Protein AF-A0A1Y3ESW3-F1 (afdb_monomer_lite)

InterPro domains:
  IPR003958 Transcription factor CBF/NF-Y/archaeal histone domain [PF00808] (10-71)
  IPR009072 Histone-fold [G3DSA:1.10.20.10] (1-91)
  IPR009072 Histone-fold [SSF47113] (7-72)
  IPR051377 DNA Polymerase Epsilon Subunit [PTHR46172] (2-73)

Foldseek 3Di:
DPPPDLVVQFDDLVVLVVVVVVVVPVDDDDPVRSRVVRSVVSVLVVQLVVQLVVVCVVVVHPDRDLVSSLVSQVPSPDPPRHSVVSVVVVVVVVVVVVVVVVVVVVVVVVVVVVVVVVVVVVVVVVVPPDD

Radius of 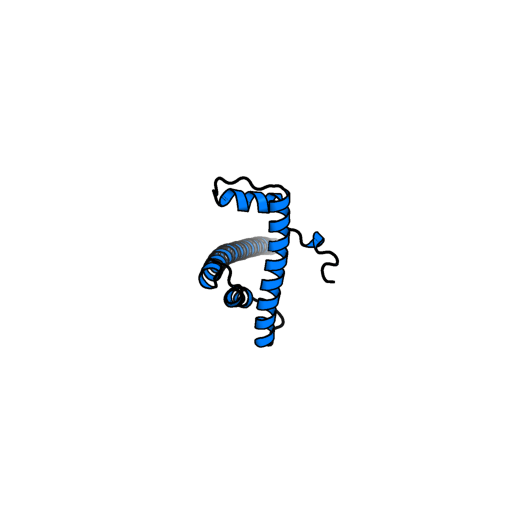gyration: 25.84 Å; chains: 1; bounding box: 47×62×72 Å

pLDDT: mean 80.9, std 13.2, range [42.41, 96.69]

Sequence (131 aa):
MMAQRLDDLNLPNNAIEKLIQQQKLGIQFSEEATIAISRAATVFILYCTSKASERT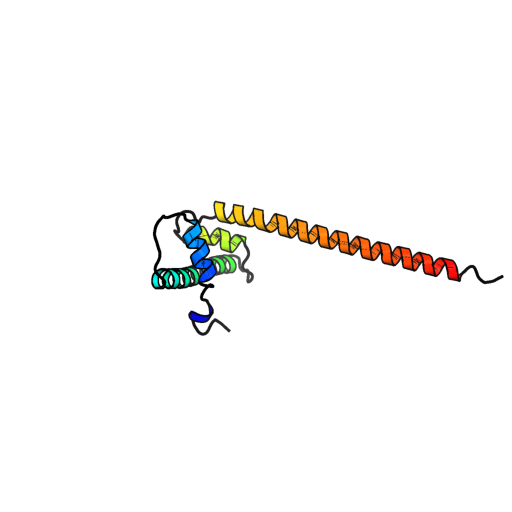LKDRRRVIKAEDVIGATVGCNVPNFDCVKLAEIHSLTVDPEKRLMERIATSGRKRRSQAMDAESKLTINLDDEQF

Structure (mmCIF, N/CA/C/O backbone):
data_AF-A0A1Y3ESW3-F1
#
_entry.id   AF-A0A1Y3ESW3-F1
#
loop_
_atom_site.group_PDB
_atom_site.id
_atom_site.type_symbol
_atom_site.label_atom_id
_atom_site.label_alt_id
_atom_site.label_comp_id
_atom_site.label_asym_id
_atom_site.label_entity_id
_atom_site.label_seq_id
_atom_site.pdbx_PDB_ins_code
_atom_site.Cartn_x
_atom_site.Cartn_y
_atom_site.Cartn_z
_atom_site.occupancy
_atom_site.B_iso_or_equiv
_atom_site.auth_seq_id
_atom_site.auth_comp_id
_atom_site.auth_asym_id
_atom_site.auth_atom_id
_atom_site.pdbx_PDB_model_num
ATOM 1 N N . MET A 1 1 ? 20.649 5.055 7.170 1.00 42.41 1 MET A N 1
ATOM 2 C CA . MET A 1 1 ? 20.260 5.204 8.586 1.00 42.41 1 MET A CA 1
ATOM 3 C C . MET A 1 1 ? 18.806 4.761 8.665 1.00 42.41 1 MET A C 1
ATOM 5 O O . MET A 1 1 ? 18.000 5.310 7.930 1.00 42.41 1 MET A O 1
ATOM 9 N N . MET A 1 2 ? 18.520 3.671 9.379 1.00 47.91 2 MET A N 1
ATOM 10 C CA . MET A 1 2 ? 17.158 3.139 9.549 1.00 47.91 2 MET A CA 1
ATOM 11 C C . MET A 1 2 ? 16.452 3.945 10.645 1.00 47.91 2 MET A C 1
ATOM 13 O O . MET A 1 2 ? 17.144 4.440 11.534 1.00 47.91 2 MET A O 1
ATOM 17 N N . ALA A 1 3 ? 15.126 4.098 10.566 1.00 51.84 3 ALA A N 1
ATOM 18 C CA . ALA A 1 3 ? 14.327 4.817 11.563 1.00 51.84 3 ALA A CA 1
ATOM 19 C C . ALA A 1 3 ? 14.728 4.381 12.982 1.00 51.84 3 ALA A C 1
ATOM 21 O O . ALA A 1 3 ? 14.669 3.196 13.312 1.00 51.84 3 ALA A O 1
ATOM 22 N N . GLN A 1 4 ? 15.215 5.325 13.790 1.00 57.16 4 GLN A N 1
ATOM 23 C CA . GLN A 1 4 ? 15.746 5.031 15.124 1.00 57.16 4 GLN A CA 1
ATOM 24 C C . GLN A 1 4 ? 14.625 4.857 16.156 1.00 57.16 4 GLN A C 1
ATOM 26 O O . GLN A 1 4 ? 14.860 4.288 17.222 1.00 57.16 4 GLN A O 1
ATOM 31 N N . ARG A 1 5 ? 13.403 5.309 15.838 1.00 66.38 5 ARG A N 1
ATOM 32 C CA . ARG A 1 5 ? 12.198 5.131 16.651 1.00 66.38 5 ARG A CA 1
ATOM 33 C C . ARG A 1 5 ? 11.031 4.690 15.773 1.00 66.38 5 ARG A C 1
ATOM 35 O O . ARG A 1 5 ? 10.850 5.200 14.673 1.00 66.38 5 ARG A O 1
ATOM 42 N N . LEU A 1 6 ? 10.218 3.757 16.275 1.00 64.56 6 LEU A N 1
ATOM 43 C CA . LEU A 1 6 ? 8.972 3.335 15.615 1.00 64.56 6 LEU A CA 1
ATOM 44 C C . LEU A 1 6 ? 8.012 4.515 15.402 1.00 64.56 6 LEU A C 1
ATOM 46 O O . LEU A 1 6 ? 7.241 4.510 14.449 1.00 64.56 6 LEU A O 1
ATOM 50 N N . ASP A 1 7 ? 8.109 5.539 16.251 1.00 70.81 7 ASP A N 1
ATOM 51 C CA . ASP A 1 7 ? 7.279 6.737 16.171 1.00 70.81 7 ASP A CA 1
ATOM 52 C C . ASP A 1 7 ? 7.533 7.572 14.907 1.00 70.81 7 ASP A C 1
ATOM 54 O O . ASP A 1 7 ? 6.605 8.205 14.407 1.00 70.81 7 ASP A O 1
ATOM 58 N N . ASP A 1 8 ? 8.743 7.507 14.337 1.00 74.00 8 ASP A N 1
ATOM 59 C CA . ASP A 1 8 ? 9.102 8.201 13.088 1.00 74.00 8 ASP A CA 1
ATOM 60 C C . ASP A 1 8 ? 8.421 7.579 11.855 1.00 74.00 8 ASP A C 1
ATOM 62 O O . ASP A 1 8 ? 8.433 8.152 10.766 1.00 74.00 8 ASP A O 1
ATOM 66 N N . LEU A 1 9 ? 7.845 6.384 12.013 1.00 73.06 9 LEU A N 1
ATOM 67 C CA . LEU A 1 9 ? 7.162 5.634 10.963 1.00 73.06 9 LEU A CA 1
ATOM 68 C C . LEU A 1 9 ? 5.631 5.702 11.087 1.00 73.06 9 LEU A C 1
ATOM 70 O O . LEU A 1 9 ? 4.935 5.040 10.311 1.00 73.06 9 LEU A O 1
ATOM 74 N N . ASN A 1 10 ? 5.094 6.443 12.062 1.00 78.00 10 ASN A N 1
ATOM 75 C CA . ASN A 1 10 ? 3.650 6.545 12.250 1.00 78.00 10 ASN A CA 1
ATOM 76 C C . ASN A 1 10 ? 3.005 7.310 11.089 1.00 78.00 10 ASN A C 1
ATOM 78 O O . ASN A 1 10 ? 3.464 8.375 10.669 1.00 78.00 10 ASN A O 1
ATOM 82 N N . LEU A 1 11 ? 1.901 6.765 10.586 1.00 84.94 11 LEU A N 1
ATOM 83 C CA . LEU A 1 11 ? 1.103 7.409 9.552 1.00 84.94 11 LEU A CA 1
ATOM 84 C C . LEU A 1 11 ? 0.291 8.568 10.158 1.00 84.94 11 LEU A C 1
ATOM 86 O O . LEU A 1 11 ? -0.076 8.506 11.335 1.00 84.94 11 LEU A O 1
ATOM 90 N N . PRO A 1 12 ? -0.044 9.615 9.379 1.00 87.81 12 PRO A N 1
ATOM 91 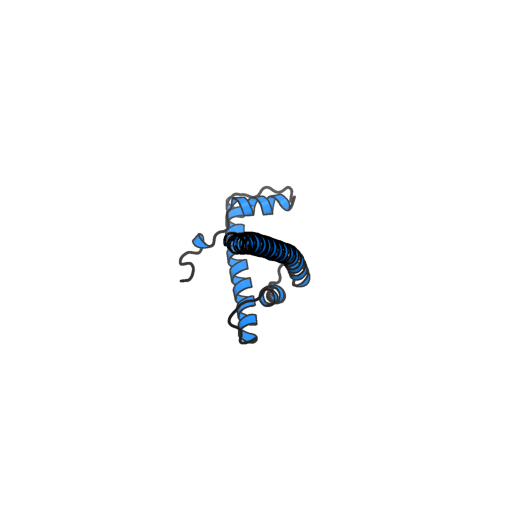C CA . PRO A 1 12 ? -0.859 10.719 9.875 1.00 87.81 12 PRO A CA 1
ATOM 92 C C . PRO A 1 12 ? -2.226 10.225 10.366 1.00 87.81 12 PRO A C 1
ATOM 94 O O . PRO A 1 12 ? -3.010 9.699 9.573 1.00 87.81 12 PRO A O 1
ATOM 97 N N . ASN A 1 13 ? -2.544 10.447 11.645 1.00 84.12 13 ASN A N 1
ATOM 98 C CA . ASN A 1 13 ? -3.791 9.963 12.257 1.00 84.12 13 ASN A CA 1
ATOM 99 C C . ASN A 1 13 ? -5.040 10.417 11.482 1.00 84.12 13 ASN A C 1
ATOM 101 O O . ASN A 1 13 ? -5.894 9.595 11.168 1.00 84.12 13 ASN A O 1
ATOM 105 N N . ASN A 1 14 ? -5.078 11.675 11.027 1.00 88.06 14 ASN A N 1
ATOM 106 C CA . ASN A 1 14 ? -6.182 12.206 10.215 1.00 88.06 14 ASN A CA 1
ATOM 107 C C . ASN A 1 14 ? -6.414 11.430 8.903 1.00 88.06 14 ASN A C 1
ATOM 109 O O . ASN A 1 14 ? -7.531 11.400 8.388 1.00 88.06 14 ASN A O 1
ATOM 113 N N . ALA A 1 15 ? -5.366 10.847 8.309 1.00 90.44 15 ALA A N 1
ATOM 114 C CA . ALA A 1 15 ? -5.509 10.029 7.106 1.00 90.44 15 ALA A CA 1
ATOM 115 C C . ALA A 1 15 ? -6.114 8.660 7.449 1.00 90.44 15 ALA A C 1
ATOM 117 O O . ALA A 1 15 ? -7.008 8.195 6.745 1.00 90.44 15 ALA A O 1
ATOM 118 N N . ILE A 1 16 ? -5.672 8.057 8.556 1.00 89.94 16 ILE A N 1
ATOM 119 C CA . ILE A 1 16 ? -6.196 6.783 9.061 1.00 89.94 16 ILE A CA 1
ATOM 120 C C . ILE A 1 16 ? -7.673 6.914 9.442 1.00 89.94 16 ILE A C 1
ATOM 122 O O . ILE A 1 16 ? -8.485 6.101 9.009 1.00 89.94 16 ILE A O 1
ATOM 126 N N . GLU A 1 17 ? -8.054 7.970 10.160 1.00 88.19 17 GLU A N 1
ATOM 127 C CA . GLU A 1 17 ? -9.449 8.226 10.539 1.00 88.19 17 GLU A CA 1
ATOM 128 C C . GLU A 1 17 ? -10.369 8.331 9.321 1.00 88.19 17 GLU A C 1
ATOM 130 O O . GLU A 1 17 ? -11.434 7.713 9.290 1.00 88.19 17 GLU A O 1
ATOM 135 N N . LYS A 1 18 ? -9.940 9.052 8.277 1.00 89.19 18 LYS A N 1
ATOM 136 C CA . LYS A 1 18 ? -10.697 9.149 7.021 1.00 89.19 18 LYS A CA 1
ATOM 137 C C . LYS A 1 18 ? -10.858 7.788 6.344 1.00 89.19 18 LYS A C 1
ATOM 139 O O . LYS A 1 18 ? -11.954 7.482 5.879 1.00 89.19 18 LYS A O 1
ATOM 144 N N . LEU A 1 19 ? -9.805 6.966 6.311 1.00 90.12 19 LEU A N 1
ATOM 145 C CA . LEU A 1 19 ? -9.863 5.610 5.747 1.00 90.12 19 LEU A CA 1
ATOM 146 C C . LEU A 1 19 ? -10.824 4.704 6.532 1.00 90.12 19 LEU A C 1
ATOM 148 O O . LEU A 1 19 ? -11.582 3.947 5.927 1.00 90.12 19 LEU A O 1
ATOM 152 N N . ILE A 1 20 ? -10.838 4.808 7.864 1.00 87.25 20 ILE A N 1
ATOM 153 C CA . ILE A 1 20 ? -11.757 4.056 8.731 1.00 87.25 20 ILE A CA 1
ATOM 154 C C . ILE A 1 20 ? -13.207 4.491 8.479 1.00 87.25 20 ILE A C 1
ATOM 156 O O . ILE A 1 20 ? -14.079 3.651 8.251 1.00 87.25 20 ILE A O 1
ATOM 160 N N . GLN A 1 21 ? -13.473 5.799 8.454 1.00 84.75 21 GLN A N 1
ATOM 161 C CA . GLN A 1 21 ? -14.815 6.347 8.217 1.00 84.75 21 GLN A CA 1
ATOM 162 C C . GLN A 1 21 ? -15.375 5.959 6.838 1.00 84.75 21 GLN A C 1
ATOM 164 O O . GLN A 1 21 ? -16.582 5.744 6.693 1.00 84.75 21 GLN A O 1
ATOM 169 N N . GLN A 1 22 ? -14.512 5.805 5.828 1.00 87.44 22 GLN A N 1
ATOM 170 C CA . GLN A 1 22 ? -14.907 5.358 4.489 1.00 87.44 22 GLN A CA 1
ATOM 171 C C . GLN A 1 22 ? -15.489 3.939 4.455 1.00 87.44 22 GLN A C 1
ATOM 173 O O . GLN A 1 22 ? -16.284 3.647 3.562 1.00 87.44 22 GLN A O 1
ATOM 178 N N . GLN A 1 23 ? -15.161 3.076 5.421 1.00 83.12 23 GLN A N 1
ATOM 179 C CA . GLN A 1 23 ? -15.678 1.704 5.469 1.00 83.12 23 GLN A CA 1
ATOM 180 C C . GLN A 1 23 ? -17.169 1.627 5.861 1.00 83.12 23 GLN A C 1
ATOM 182 O O . GLN A 1 23 ? -17.735 0.538 5.855 1.00 83.12 23 GLN A O 1
ATOM 187 N N . LYS A 1 24 ? -17.825 2.764 6.174 1.00 72.12 24 LYS A N 1
ATOM 188 C CA . LYS A 1 24 ? -19.265 2.875 6.509 1.00 72.12 24 LYS A CA 1
ATOM 189 C C . LYS A 1 24 ? -19.743 1.831 7.530 1.00 72.12 24 LYS A C 1
ATOM 191 O O . LYS A 1 24 ? -20.864 1.340 7.451 1.00 72.12 24 LYS A O 1
ATOM 196 N N . LEU A 1 25 ? -18.900 1.516 8.511 1.00 78.19 25 LEU A N 1
ATOM 197 C CA . LEU A 1 25 ? -19.151 0.434 9.465 1.00 78.19 25 LEU A CA 1
ATOM 198 C C . LEU A 1 25 ? -20.235 0.764 10.504 1.00 78.19 25 LEU A C 1
ATOM 200 O O . LEU A 1 25 ? -20.630 -0.118 11.254 1.00 78.19 25 LEU A O 1
ATOM 204 N N . GLY A 1 26 ? -20.698 2.019 10.590 1.00 76.75 26 GLY A N 1
ATOM 205 C CA . GLY A 1 26 ? -21.668 2.459 11.606 1.00 76.75 26 GLY A CA 1
ATOM 206 C C . GLY A 1 26 ? -21.146 2.382 13.049 1.00 76.75 26 GLY A C 1
ATOM 207 O O . GLY A 1 26 ? -21.904 2.606 13.987 1.00 76.75 26 GLY A O 1
ATOM 208 N N . ILE A 1 27 ? -19.859 2.074 13.224 1.00 81.88 27 ILE A N 1
ATOM 209 C CA . ILE A 1 27 ? -19.185 1.883 14.508 1.00 81.88 27 ILE A CA 1
ATOM 210 C C . ILE A 1 27 ? -18.231 3.055 14.728 1.00 81.88 27 ILE A C 1
ATOM 212 O O . ILE A 1 27 ? -17.471 3.422 13.829 1.00 81.88 27 ILE A O 1
ATOM 216 N N . GLN A 1 28 ? -18.272 3.639 15.925 1.00 81.56 28 GLN A N 1
ATOM 217 C CA . GLN A 1 28 ? -17.304 4.649 16.341 1.00 81.56 28 GLN A CA 1
ATOM 218 C C . GLN A 1 28 ? -16.016 3.978 16.823 1.00 81.56 28 GLN A C 1
ATOM 220 O O . GLN A 1 28 ? -16.056 2.986 17.548 1.00 81.56 28 GLN A O 1
ATOM 225 N N . PHE A 1 29 ? -14.876 4.534 16.422 1.00 85.25 29 PHE A N 1
ATOM 226 C CA . PHE A 1 29 ? -13.554 4.095 16.859 1.00 85.25 29 PHE A CA 1
ATOM 227 C C . PHE A 1 29 ? -13.035 5.067 17.918 1.00 85.25 29 PHE A C 1
ATOM 229 O O . PHE A 1 29 ? -13.215 6.276 17.775 1.00 85.25 29 PHE A O 1
ATOM 236 N N . SER A 1 30 ? -12.408 4.545 18.975 1.00 90.06 30 SER A N 1
ATOM 237 C CA . SER A 1 30 ? -11.726 5.386 19.962 1.00 90.06 30 SER A CA 1
ATOM 238 C C . SER A 1 30 ? -10.394 5.903 19.413 1.00 90.06 30 SER A C 1
ATOM 240 O O . SER A 1 30 ? -9.861 5.377 18.431 1.00 90.06 30 SER A O 1
ATOM 242 N N . GLU A 1 31 ? -9.827 6.910 20.074 1.00 87.56 31 GLU A N 1
ATOM 243 C CA . GLU A 1 31 ? -8.508 7.446 19.730 1.00 87.56 31 GLU A CA 1
ATOM 244 C C . GLU A 1 31 ? -7.419 6.363 19.828 1.00 87.56 31 GLU A C 1
ATOM 246 O O . GLU A 1 31 ? -6.584 6.216 18.933 1.00 87.56 31 GLU A O 1
ATOM 251 N N . GLU A 1 32 ? -7.478 5.517 20.858 1.00 89.81 32 GLU A N 1
ATOM 252 C CA . GLU A 1 32 ? -6.540 4.410 21.049 1.00 89.81 32 GLU A CA 1
ATOM 253 C C . GLU A 1 32 ? -6.639 3.371 19.928 1.00 89.81 32 GLU A C 1
ATOM 255 O O . GLU A 1 32 ? -5.615 2.832 19.501 1.00 89.81 32 GLU A O 1
ATOM 260 N N . ALA A 1 33 ? -7.847 3.107 19.416 1.00 89.69 33 ALA A N 1
ATOM 261 C CA . ALA A 1 33 ? -8.043 2.200 18.289 1.00 89.69 33 ALA A CA 1
ATOM 262 C C . ALA A 1 33 ? -7.399 2.760 17.012 1.00 89.69 33 ALA A C 1
ATOM 264 O O . ALA A 1 33 ? -6.702 2.031 16.303 1.00 89.69 33 ALA A O 1
ATOM 265 N N . THR A 1 34 ? -7.558 4.060 16.751 1.00 88.62 34 THR A N 1
ATOM 266 C CA . THR A 1 34 ? -6.906 4.746 15.625 1.00 88.62 34 THR A CA 1
ATOM 267 C C . THR A 1 34 ? -5.382 4.661 15.727 1.00 88.62 34 THR A C 1
ATOM 269 O O . THR A 1 34 ? -4.716 4.308 14.750 1.00 88.62 34 THR A O 1
ATOM 272 N N . ILE A 1 35 ? -4.817 4.911 16.913 1.00 87.94 35 ILE A N 1
ATOM 273 C CA . ILE A 1 35 ? -3.368 4.811 17.156 1.00 87.94 35 ILE A CA 1
ATOM 274 C C . ILE A 1 35 ? -2.878 3.371 16.949 1.00 87.94 35 ILE A C 1
ATOM 276 O O . ILE A 1 35 ? -1.843 3.154 16.312 1.00 87.94 35 ILE A O 1
ATOM 280 N N . ALA A 1 36 ? -3.615 2.377 17.449 1.00 90.12 36 ALA A N 1
ATOM 281 C CA . ALA A 1 36 ? -3.277 0.967 17.273 1.00 90.12 36 ALA A CA 1
ATOM 282 C C . ALA A 1 36 ? -3.279 0.559 15.790 1.00 90.12 36 ALA A C 1
ATOM 284 O O . ALA A 1 36 ? -2.348 -0.113 15.343 1.00 90.12 36 ALA A O 1
ATOM 285 N N . ILE A 1 37 ? -4.270 1.012 15.015 1.00 90.62 37 ILE A N 1
ATOM 286 C CA . ILE A 1 37 ? -4.347 0.770 13.567 1.00 90.62 37 ILE A CA 1
ATOM 287 C C . ILE A 1 37 ? -3.181 1.446 12.840 1.00 90.62 37 ILE A C 1
ATOM 289 O O . ILE A 1 37 ? -2.557 0.809 11.994 1.00 90.62 37 ILE A O 1
ATOM 293 N N . SER A 1 38 ? -2.843 2.694 13.188 1.00 89.56 38 SER A N 1
ATOM 294 C CA . SER A 1 38 ? -1.700 3.410 12.599 1.00 89.56 38 SER A CA 1
ATOM 295 C C . SER A 1 38 ? -0.395 2.630 12.797 1.00 89.56 38 SER A C 1
ATOM 297 O O . SER A 1 38 ? 0.315 2.338 11.833 1.00 89.56 38 SER A O 1
ATOM 299 N N . ARG A 1 39 ? -0.139 2.161 14.026 1.00 88.81 39 ARG A N 1
ATOM 300 C CA . ARG A 1 39 ? 1.032 1.328 14.347 1.00 88.81 39 ARG A CA 1
ATOM 301 C C . ARG A 1 39 ? 1.018 -0.012 13.609 1.00 88.81 39 ARG A C 1
ATOM 303 O O . ARG A 1 39 ? 2.046 -0.434 13.081 1.00 88.81 39 ARG A O 1
ATOM 310 N N . ALA A 1 40 ? -0.133 -0.683 13.549 1.00 90.38 40 ALA A N 1
ATOM 311 C CA . ALA A 1 40 ? -0.274 -1.950 12.835 1.00 90.38 40 ALA A CA 1
ATOM 312 C C . ALA A 1 40 ? -0.012 -1.789 11.328 1.00 90.38 40 ALA A C 1
ATOM 314 O O . ALA A 1 40 ? 0.682 -2.615 10.735 1.00 90.38 40 ALA A O 1
ATOM 315 N N . ALA A 1 41 ? -0.497 -0.703 10.722 1.00 90.88 41 ALA A N 1
ATOM 316 C CA . ALA A 1 41 ? -0.259 -0.384 9.318 1.00 90.88 41 ALA A CA 1
ATOM 317 C C . ALA A 1 41 ? 1.235 -0.171 9.027 1.00 90.88 41 ALA A C 1
ATOM 319 O O . ALA A 1 41 ? 1.753 -0.701 8.044 1.00 90.88 41 ALA A O 1
ATOM 320 N N . THR A 1 42 ? 1.958 0.518 9.910 1.00 91.25 42 THR A N 1
ATOM 321 C CA . THR A 1 42 ? 3.415 0.673 9.808 1.00 91.25 42 THR A CA 1
ATOM 322 C C . THR A 1 42 ? 4.140 -0.675 9.812 1.00 91.25 42 THR A C 1
ATOM 324 O O . THR A 1 42 ? 4.972 -0.941 8.940 1.00 91.25 42 THR A O 1
ATOM 327 N N . VAL A 1 43 ? 3.803 -1.560 10.756 1.00 90.12 43 VAL A N 1
ATOM 328 C CA . VAL A 1 43 ? 4.389 -2.911 10.829 1.00 90.12 43 VAL A CA 1
ATOM 329 C C . VAL A 1 43 ? 4.038 -3.727 9.582 1.00 90.12 43 VAL A C 1
ATOM 331 O O . VAL A 1 43 ? 4.891 -4.434 9.044 1.00 90.12 43 VAL A O 1
ATOM 334 N N . PHE A 1 44 ? 2.815 -3.587 9.072 1.00 90.38 44 PHE A N 1
ATOM 335 C CA . PHE A 1 44 ? 2.373 -4.250 7.850 1.00 90.38 44 PHE A CA 1
ATOM 336 C C . PHE A 1 44 ? 3.170 -3.805 6.614 1.00 90.38 44 PHE A C 1
ATOM 338 O O . PHE A 1 44 ? 3.589 -4.647 5.815 1.00 90.38 44 PHE A O 1
ATOM 345 N N . ILE A 1 45 ? 3.449 -2.505 6.475 1.00 90.69 45 ILE A N 1
ATOM 346 C CA . ILE A 1 45 ? 4.285 -1.968 5.391 1.00 90.69 45 ILE A CA 1
ATOM 347 C C . ILE A 1 45 ? 5.709 -2.528 5.483 1.00 90.69 45 ILE A C 1
ATOM 349 O O . ILE A 1 45 ? 6.267 -2.961 4.471 1.00 90.69 45 ILE A O 1
ATOM 353 N N . LEU A 1 46 ? 6.294 -2.573 6.685 1.00 90.88 46 LEU A N 1
ATOM 354 C CA . LEU A 1 46 ? 7.625 -3.151 6.903 1.00 90.88 46 LEU A CA 1
ATOM 355 C C . LEU A 1 46 ? 7.665 -4.638 6.540 1.00 90.88 46 LEU A C 1
ATOM 357 O O . LEU A 1 46 ? 8.597 -5.085 5.867 1.00 90.88 46 LEU A O 1
ATOM 361 N N . TYR A 1 47 ? 6.636 -5.392 6.926 1.00 90.94 47 TYR A N 1
ATOM 362 C CA . TYR A 1 47 ? 6.500 -6.799 6.565 1.00 90.94 47 TYR A CA 1
ATOM 363 C C . TYR A 1 47 ? 6.420 -6.988 5.042 1.00 90.94 47 TYR A C 1
ATOM 365 O O . TYR A 1 47 ? 7.206 -7.749 4.473 1.00 90.94 47 TYR A O 1
ATOM 373 N N . CYS A 1 48 ? 5.547 -6.240 4.359 1.00 91.69 48 CYS A N 1
ATOM 374 C CA . CYS A 1 48 ? 5.433 -6.291 2.899 1.00 91.69 48 CYS A CA 1
ATOM 375 C C . CYS A 1 48 ? 6.753 -5.912 2.210 1.00 91.69 48 CYS A C 1
ATOM 377 O O . CYS A 1 48 ? 7.167 -6.570 1.256 1.00 91.69 48 CYS A O 1
ATOM 379 N N . THR A 1 49 ? 7.452 -4.897 2.727 1.00 92.75 49 THR A N 1
ATOM 380 C CA . THR A 1 49 ? 8.764 -4.466 2.219 1.00 92.75 49 THR A CA 1
ATOM 381 C C . THR A 1 49 ? 9.812 -5.565 2.377 1.00 92.75 49 THR A C 1
ATOM 383 O O . THR A 1 49 ? 10.570 -5.832 1.446 1.00 92.75 49 THR A O 1
ATOM 386 N N . SER A 1 50 ? 9.840 -6.248 3.526 1.00 93.75 50 SER A N 1
ATOM 387 C CA . SER A 1 50 ? 10.727 -7.391 3.764 1.00 93.75 50 SER A CA 1
ATOM 388 C C . SER A 1 50 ? 10.460 -8.520 2.763 1.00 93.75 50 SER A C 1
ATOM 390 O O . SER A 1 50 ? 11.399 -9.012 2.136 1.00 93.75 50 SER A O 1
ATOM 392 N N . LYS A 1 51 ? 9.190 -8.857 2.509 1.00 93.56 51 LYS A N 1
ATOM 393 C CA . LYS A 1 51 ? 8.809 -9.879 1.519 1.00 93.56 51 LYS A CA 1
ATOM 394 C C . LYS A 1 51 ? 9.130 -9.490 0.079 1.00 93.56 51 LYS A C 1
ATOM 396 O O . LYS A 1 51 ? 9.616 -10.327 -0.682 1.00 93.56 51 LYS A O 1
ATOM 401 N N . ALA A 1 52 ? 8.944 -8.228 -0.291 1.00 94.75 52 ALA A N 1
ATOM 402 C CA . ALA A 1 52 ? 9.367 -7.724 -1.596 1.00 94.75 52 ALA A CA 1
ATOM 403 C C . ALA A 1 52 ? 10.902 -7.751 -1.744 1.00 94.75 52 ALA A C 1
ATOM 405 O O . ALA A 1 52 ? 11.424 -8.125 -2.797 1.00 94.75 52 ALA A O 1
ATOM 406 N N . SER A 1 53 ? 11.635 -7.425 -0.675 1.00 95.62 53 SER A N 1
ATOM 407 C CA . SER A 1 53 ? 13.099 -7.491 -0.633 1.00 95.62 53 SER A CA 1
ATOM 408 C C . SER A 1 53 ? 13.612 -8.925 -0.803 1.00 95.62 53 SER A C 1
ATOM 410 O O . SER A 1 53 ? 14.487 -9.166 -1.633 1.00 95.62 53 SER A O 1
ATOM 412 N N . GLU A 1 54 ? 13.012 -9.908 -0.118 1.00 94.56 54 GLU A N 1
ATOM 413 C CA . GLU A 1 54 ? 13.337 -11.332 -0.297 1.00 94.56 54 GLU A CA 1
ATOM 414 C C . GLU A 1 54 ? 13.201 -11.769 -1.769 1.00 94.56 54 GLU A C 1
ATOM 416 O O . GLU A 1 54 ? 14.068 -12.474 -2.286 1.00 94.56 54 GLU A O 1
ATOM 421 N N . ARG A 1 55 ? 12.142 -11.334 -2.468 1.00 94.50 55 ARG A N 1
ATOM 422 C CA . ARG A 1 55 ? 11.929 -11.627 -3.902 1.00 94.50 55 ARG A CA 1
ATOM 423 C C . ARG A 1 55 ? 12.961 -10.930 -4.788 1.00 94.50 55 ARG A C 1
ATOM 425 O O . ARG A 1 55 ? 13.573 -11.567 -5.640 1.00 94.50 55 ARG A O 1
ATOM 432 N N . THR A 1 56 ? 13.218 -9.655 -4.519 1.00 96.69 56 THR A N 1
ATOM 433 C CA . THR A 1 56 ? 14.218 -8.850 -5.235 1.00 96.69 56 THR A CA 1
ATOM 434 C C . THR A 1 56 ? 15.604 -9.499 -5.174 1.00 96.69 56 THR A C 1
ATOM 436 O O . THR A 1 56 ? 16.293 -9.611 -6.191 1.00 96.69 56 THR A O 1
ATOM 439 N N . LEU A 1 57 ? 15.997 -9.970 -3.987 1.00 95.62 57 LEU A N 1
ATOM 440 C CA . LEU A 1 57 ? 17.279 -10.632 -3.754 1.00 95.62 57 LEU A CA 1
ATOM 441 C C . LEU A 1 57 ? 17.352 -12.017 -4.409 1.00 95.62 57 LEU A C 1
ATOM 443 O O . LEU A 1 57 ? 18.405 -12.364 -4.946 1.00 95.62 57 LEU A O 1
ATOM 447 N N . LYS A 1 58 ? 16.251 -12.786 -4.424 1.00 94.31 58 LYS A N 1
ATOM 448 C CA . LYS A 1 58 ? 16.170 -14.068 -5.155 1.00 94.31 58 LYS A CA 1
ATOM 449 C C . LYS A 1 58 ? 16.465 -13.892 -6.646 1.00 94.31 58 LYS A C 1
ATOM 451 O O . LYS A 1 58 ? 17.187 -14.703 -7.220 1.00 94.31 58 LYS A O 1
ATOM 456 N N . ASP A 1 59 ? 16.026 -12.779 -7.224 1.00 94.38 59 ASP A N 1
ATOM 457 C CA . ASP A 1 59 ? 16.277 -12.432 -8.627 1.00 94.38 59 ASP A CA 1
ATOM 458 C C . ASP A 1 59 ? 17.632 -11.736 -8.855 1.00 94.38 59 ASP A C 1
ATOM 460 O O . ASP A 1 59 ? 17.887 -11.202 -9.935 1.00 94.38 59 ASP A O 1
ATOM 464 N N . ARG A 1 60 ? 18.518 -11.716 -7.846 1.00 95.25 60 ARG A N 1
ATOM 465 C CA . ARG A 1 60 ? 19.840 -11.054 -7.872 1.00 95.25 60 ARG A CA 1
ATOM 466 C C . ARG A 1 60 ? 19.778 -9.559 -8.196 1.00 95.25 60 ARG A C 1
ATOM 468 O O . ARG A 1 60 ? 20.750 -8.976 -8.680 1.00 95.25 60 ARG A O 1
ATOM 475 N N . ARG A 1 61 ? 18.646 -8.916 -7.918 1.00 96.31 61 ARG A N 1
ATOM 476 C CA . ARG A 1 61 ? 18.459 -7.474 -8.087 1.00 96.31 61 ARG A CA 1
ATOM 477 C C . ARG A 1 61 ? 18.719 -6.754 -6.766 1.00 96.31 61 ARG A C 1
ATOM 479 O O . ARG A 1 61 ? 18.663 -7.335 -5.688 1.00 96.31 61 ARG A O 1
ATOM 486 N N . ARG A 1 62 ? 19.018 -5.457 -6.863 1.00 94.56 62 ARG A N 1
ATOM 487 C CA . ARG A 1 62 ? 19.178 -4.544 -5.712 1.00 94.56 62 ARG A CA 1
ATOM 488 C C . ARG A 1 62 ? 18.072 -3.497 -5.609 1.00 94.56 62 ARG A C 1
ATOM 490 O O . ARG A 1 62 ? 18.006 -2.773 -4.625 1.00 94.56 62 ARG A O 1
ATOM 497 N N . VAL A 1 63 ? 17.231 -3.414 -6.636 1.00 95.69 63 VAL A N 1
ATOM 498 C CA . VAL A 1 63 ? 16.137 -2.450 -6.739 1.00 95.69 63 VAL A CA 1
ATOM 499 C C . VAL A 1 63 ? 14.831 -3.219 -6.645 1.00 95.69 63 VAL A C 1
ATOM 501 O O . VAL A 1 63 ? 14.584 -4.101 -7.474 1.00 95.69 63 VAL A O 1
ATOM 504 N N . ILE A 1 64 ? 14.030 -2.874 -5.636 1.00 95.25 64 ILE A N 1
ATOM 505 C CA . ILE A 1 64 ? 12.672 -3.389 -5.462 1.00 95.25 64 ILE A CA 1
ATOM 506 C C . ILE A 1 64 ? 11.795 -2.759 -6.544 1.00 95.25 64 ILE A C 1
ATOM 508 O O . ILE A 1 64 ? 11.735 -1.534 -6.662 1.00 95.25 64 ILE A O 1
ATOM 512 N N . LYS A 1 65 ? 11.136 -3.594 -7.345 1.00 94.12 65 LYS A N 1
ATOM 513 C CA . LYS A 1 65 ? 10.190 -3.177 -8.385 1.00 94.12 65 LYS A CA 1
ATOM 514 C C . LYS A 1 65 ? 8.749 -3.346 -7.910 1.00 94.12 65 LYS A C 1
ATOM 516 O O . LYS A 1 65 ? 8.476 -4.070 -6.955 1.00 94.12 65 LYS A O 1
ATOM 521 N N . ALA A 1 66 ? 7.807 -2.742 -8.635 1.00 92.88 66 ALA A N 1
ATOM 522 C CA . ALA A 1 66 ? 6.377 -2.924 -8.383 1.00 92.88 66 ALA A CA 1
ATOM 523 C C . ALA A 1 66 ? 5.961 -4.407 -8.408 1.00 92.88 66 ALA A C 1
ATOM 525 O O . ALA A 1 66 ? 5.211 -4.857 -7.548 1.00 92.88 66 ALA A O 1
ATOM 526 N N . GLU A 1 67 ? 6.521 -5.187 -9.337 1.00 93.06 67 GLU A N 1
ATOM 527 C CA . GLU A 1 67 ? 6.302 -6.636 -9.459 1.00 93.06 67 GLU A CA 1
ATOM 528 C C . GLU A 1 67 ? 6.683 -7.406 -8.184 1.00 93.06 67 GLU A C 1
ATOM 530 O O . GLU A 1 67 ? 6.024 -8.385 -7.825 1.00 93.06 67 GLU A O 1
ATOM 535 N N . ASP A 1 68 ? 7.724 -6.960 -7.472 1.00 94.75 68 ASP A N 1
ATOM 536 C CA . ASP A 1 68 ? 8.159 -7.583 -6.222 1.00 94.75 68 ASP A CA 1
ATOM 537 C C . ASP A 1 68 ? 7.144 -7.354 -5.108 1.00 94.75 68 ASP A C 1
ATOM 539 O O . ASP A 1 68 ? 6.835 -8.282 -4.362 1.00 94.75 68 ASP A O 1
ATOM 543 N N . VAL A 1 69 ? 6.602 -6.136 -5.025 1.00 93.75 69 VAL A N 1
ATOM 544 C CA . VAL A 1 69 ? 5.573 -5.755 -4.048 1.00 93.75 69 VAL A CA 1
ATOM 545 C C . VAL A 1 69 ? 4.256 -6.467 -4.351 1.00 93.75 69 VAL A C 1
ATOM 547 O O . VAL A 1 69 ? 3.660 -7.060 -3.455 1.00 93.75 69 VAL A O 1
ATOM 550 N N . ILE A 1 70 ? 3.838 -6.496 -5.620 1.00 93.75 70 ILE A N 1
ATOM 551 C CA . ILE A 1 70 ? 2.640 -7.222 -6.065 1.00 93.75 70 ILE A CA 1
ATOM 552 C C . ILE A 1 70 ? 2.774 -8.710 -5.751 1.00 93.75 70 ILE A C 1
ATOM 554 O O . ILE A 1 70 ? 1.868 -9.308 -5.176 1.00 93.75 70 ILE A O 1
ATOM 558 N N . GLY A 1 71 ? 3.921 -9.312 -6.057 1.00 92.12 71 GLY A N 1
ATOM 559 C CA . GLY A 1 71 ? 4.167 -10.720 -5.768 1.00 92.12 71 GLY A CA 1
ATOM 560 C C . GLY A 1 71 ? 4.362 -11.044 -4.282 1.00 92.12 71 GLY A C 1
ATOM 561 O O . GLY A 1 71 ? 4.202 -12.203 -3.899 1.00 92.12 71 GLY A O 1
ATOM 562 N N . ALA A 1 72 ? 4.702 -10.064 -3.440 1.00 91.50 72 ALA A N 1
ATOM 563 C CA . ALA A 1 72 ? 4.839 -10.246 -1.994 1.00 91.50 72 ALA A CA 1
ATOM 564 C C . ALA A 1 72 ? 3.489 -10.474 -1.293 1.00 91.50 72 ALA A C 1
ATOM 566 O O . ALA A 1 72 ? 3.450 -11.133 -0.255 1.00 91.50 72 ALA A O 1
ATOM 567 N N . THR A 1 73 ? 2.385 -10.010 -1.888 1.00 88.62 73 THR A N 1
ATOM 568 C CA . THR A 1 73 ? 1.021 -10.150 -1.337 1.00 88.62 73 THR A CA 1
ATOM 569 C C . THR A 1 73 ? 0.580 -11.604 -1.141 1.00 88.62 73 THR A C 1
ATOM 571 O O . THR A 1 73 ? -0.155 -11.897 -0.201 1.00 88.62 73 THR A O 1
ATOM 574 N N . VAL A 1 74 ? 1.101 -12.537 -1.950 1.00 83.50 74 VAL A N 1
ATOM 575 C CA . VAL A 1 74 ? 0.773 -13.976 -1.896 1.00 83.50 74 VAL A CA 1
ATOM 576 C C . VAL A 1 74 ? 1.085 -14.596 -0.522 1.00 83.50 74 VAL A C 1
ATOM 578 O O . VAL A 1 74 ? 0.464 -15.579 -0.135 1.00 83.50 74 VAL A O 1
ATOM 581 N N . GLY A 1 75 ? 2.012 -14.010 0.245 1.00 74.19 75 GLY A N 1
ATOM 582 C CA . GLY A 1 75 ? 2.384 -14.461 1.591 1.00 74.19 75 GLY A CA 1
ATOM 583 C C . GLY A 1 75 ? 1.851 -13.597 2.739 1.00 74.19 75 GLY A C 1
ATOM 584 O O . GLY A 1 75 ? 2.262 -13.805 3.882 1.00 74.19 75 GLY A O 1
ATOM 585 N N . CYS A 1 76 ? 1.000 -12.603 2.466 1.00 78.38 76 CYS A N 1
ATOM 586 C CA . CYS A 1 76 ? 0.518 -11.671 3.490 1.00 78.38 76 CYS A CA 1
ATOM 587 C C . CYS A 1 76 ? -0.741 -12.150 4.226 1.00 78.38 76 CYS A C 1
ATOM 589 O O . CYS A 1 76 ? -0.999 -11.661 5.318 1.00 78.38 76 CYS A O 1
ATOM 591 N N . ASN A 1 77 ? -1.494 -13.107 3.670 1.00 80.88 77 ASN A N 1
ATOM 592 C CA . ASN A 1 77 ? -2.728 -13.664 4.248 1.00 80.88 77 ASN A CA 1
ATOM 593 C C . ASN A 1 77 ? -3.714 -12.601 4.788 1.00 80.88 77 ASN A C 1
ATOM 595 O O . ASN A 1 77 ? -4.364 -12.803 5.813 1.00 80.88 77 ASN A O 1
ATOM 599 N N . VAL A 1 78 ? -3.808 -11.455 4.105 1.00 82.31 78 VAL A N 1
ATOM 600 C CA . VAL A 1 78 ? -4.759 -10.384 4.422 1.00 82.31 78 VAL A CA 1
ATOM 601 C C . VAL A 1 78 ? -5.953 -10.495 3.467 1.00 82.31 78 VAL A C 1
ATOM 603 O O . VAL A 1 78 ? -5.750 -10.506 2.250 1.00 82.31 78 VAL A O 1
ATOM 606 N N . PRO A 1 79 ? -7.196 -10.577 3.976 1.00 81.50 79 PRO A N 1
ATOM 607 C CA . PRO A 1 79 ? -8.386 -10.647 3.133 1.00 81.50 79 PRO A CA 1
ATOM 608 C C . PRO A 1 79 ? -8.485 -9.455 2.177 1.00 81.50 79 PRO A C 1
ATOM 610 O O . PRO A 1 79 ? -8.244 -8.318 2.576 1.00 81.50 79 PRO A O 1
ATOM 613 N N . ASN A 1 80 ? -8.880 -9.711 0.927 1.00 80.75 80 ASN A N 1
ATOM 614 C CA . ASN A 1 80 ? -9.032 -8.693 -0.125 1.00 80.75 80 ASN A CA 1
ATOM 615 C C . ASN A 1 80 ? -7.752 -7.888 -0.434 1.00 80.75 80 ASN A C 1
ATOM 617 O O . ASN A 1 80 ? -7.821 -6.815 -1.034 1.00 80.75 80 ASN A O 1
ATOM 621 N N . PHE A 1 81 ? -6.587 -8.402 -0.037 1.00 85.12 81 PHE A N 1
ATOM 622 C CA . PHE A 1 81 ? -5.278 -7.847 -0.358 1.00 85.12 81 PHE A CA 1
ATOM 623 C C . PHE A 1 81 ? -4.466 -8.898 -1.120 1.00 85.12 81 PHE A C 1
ATOM 625 O O . PHE A 1 81 ? -3.617 -9.594 -0.562 1.00 85.12 81 PHE A O 1
ATOM 632 N N . ASP A 1 82 ? -4.778 -9.039 -2.408 1.00 87.69 82 ASP A N 1
ATOM 633 C CA . ASP A 1 82 ? -4.166 -10.021 -3.301 1.00 87.69 82 ASP A CA 1
ATOM 634 C C . ASP A 1 82 ? -3.402 -9.372 -4.465 1.00 87.69 82 ASP A C 1
ATOM 636 O O . ASP A 1 82 ? -3.472 -8.164 -4.722 1.00 87.69 82 ASP A O 1
ATOM 640 N N . CYS A 1 83 ? -2.641 -10.205 -5.175 1.00 89.50 83 CYS A N 1
ATOM 641 C CA . CYS A 1 83 ? -1.803 -9.768 -6.281 1.00 89.50 83 CYS A CA 1
ATOM 642 C C . CYS A 1 83 ? -2.614 -9.233 -7.467 1.00 89.50 83 CYS A C 1
ATOM 644 O O . CYS A 1 83 ? -2.128 -8.350 -8.171 1.00 89.50 83 CYS A O 1
ATOM 646 N N . VAL A 1 84 ? -3.836 -9.727 -7.684 1.00 90.06 84 VAL A N 1
ATOM 647 C CA . VAL A 1 84 ? -4.686 -9.324 -8.810 1.00 90.06 84 VAL A CA 1
ATOM 648 C C . VAL A 1 84 ? -5.185 -7.904 -8.584 1.00 90.06 84 VAL A C 1
ATOM 650 O O . VAL A 1 84 ? -5.005 -7.040 -9.443 1.00 90.06 84 VAL A O 1
ATOM 653 N N . LYS A 1 85 ? -5.731 -7.631 -7.397 1.00 89.25 85 LYS A N 1
ATOM 654 C CA . LYS A 1 85 ? -6.226 -6.307 -7.028 1.00 89.25 85 LYS A CA 1
ATOM 655 C C . LYS A 1 85 ? -5.103 -5.281 -6.989 1.00 89.25 85 LYS A C 1
ATOM 657 O O . LYS A 1 85 ? -5.274 -4.159 -7.463 1.00 89.25 85 LYS A O 1
ATOM 662 N N . LEU A 1 86 ? -3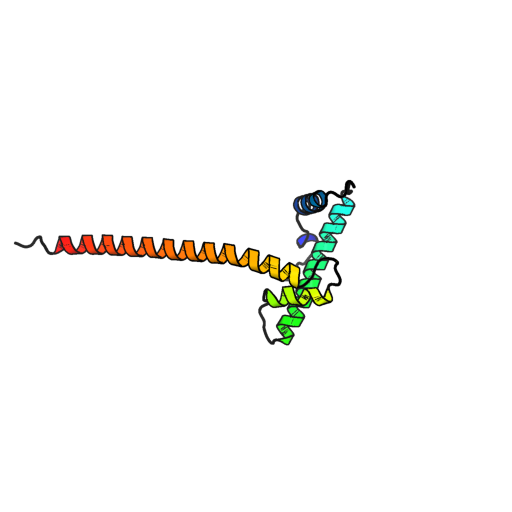.939 -5.659 -6.462 1.00 90.00 86 LEU A N 1
ATOM 663 C CA . LEU A 1 86 ? -2.806 -4.744 -6.392 1.00 90.00 86 LEU A CA 1
ATOM 664 C C . LEU A 1 86 ? -2.210 -4.457 -7.782 1.00 90.00 86 LEU A C 1
ATOM 666 O O . LEU A 1 86 ? -1.814 -3.323 -8.048 1.00 90.00 86 LEU A O 1
ATOM 670 N N . ALA A 1 87 ? -2.205 -5.439 -8.690 1.00 91.69 87 ALA A N 1
ATOM 671 C CA . ALA A 1 87 ? -1.804 -5.238 -10.083 1.00 91.69 87 ALA A CA 1
ATOM 672 C C . ALA A 1 87 ? -2.775 -4.325 -10.849 1.00 91.69 87 ALA A C 1
ATOM 674 O O . ALA A 1 87 ? -2.324 -3.470 -11.612 1.00 91.69 87 ALA A O 1
ATOM 675 N N . GLU A 1 88 ? -4.083 -4.471 -10.620 1.00 91.00 88 GLU A N 1
ATOM 676 C CA . GLU A 1 88 ? -5.116 -3.587 -11.176 1.00 91.00 88 GLU A CA 1
ATOM 677 C C . GLU A 1 88 ? -4.912 -2.136 -10.715 1.00 91.00 88 GLU A C 1
ATOM 679 O O . GLU A 1 88 ? -4.909 -1.213 -11.524 1.00 91.00 88 GLU A O 1
ATOM 684 N N . ILE A 1 89 ? -4.683 -1.917 -9.417 1.00 89.06 89 ILE A N 1
ATOM 685 C CA . ILE A 1 89 ? -4.411 -0.573 -8.888 1.00 89.06 89 ILE A CA 1
ATOM 686 C C . ILE A 1 89 ? -3.128 -0.006 -9.506 1.00 89.06 89 ILE A C 1
ATOM 688 O O . ILE A 1 89 ? -3.107 1.150 -9.928 1.00 89.06 89 ILE A O 1
ATOM 692 N N . HIS A 1 90 ? -2.073 -0.818 -9.600 1.00 89.94 90 HIS A N 1
ATOM 693 C CA . HIS A 1 90 ? -0.803 -0.391 -10.177 1.00 89.94 90 HIS A CA 1
ATOM 694 C C . HIS A 1 90 ? -0.956 0.061 -11.638 1.00 89.94 90 HIS A C 1
ATOM 696 O O . HIS A 1 90 ? -0.485 1.146 -11.986 1.00 89.94 90 HIS A O 1
ATOM 702 N N . SER A 1 91 ? -1.658 -0.699 -12.486 1.00 88.81 91 SER A N 1
ATOM 703 C CA . SER A 1 91 ? -1.870 -0.308 -13.889 1.00 88.81 91 SER A CA 1
ATOM 704 C C . SER A 1 91 ? -2.647 1.006 -14.008 1.00 88.81 91 SER A C 1
ATOM 706 O O . SER A 1 91 ? -2.233 1.898 -14.751 1.00 88.81 91 SER A O 1
ATOM 708 N N . LEU A 1 92 ? -3.691 1.183 -13.191 1.00 87.75 92 LEU A N 1
ATOM 709 C CA . LEU A 1 92 ? -4.472 2.421 -13.132 1.00 87.75 92 LEU A CA 1
ATOM 710 C C . LEU A 1 92 ? -3.657 3.635 -12.669 1.00 87.75 92 LEU A C 1
ATOM 712 O O . LEU A 1 92 ? -4.022 4.758 -13.003 1.00 87.75 92 LEU A O 1
ATOM 716 N N . THR A 1 93 ? -2.574 3.439 -11.911 1.00 82.94 93 THR A N 1
ATOM 717 C CA . THR A 1 93 ? -1.687 4.530 -11.464 1.00 82.94 93 THR A CA 1
ATOM 718 C C . THR A 1 93 ? -0.562 4.858 -12.444 1.00 82.94 93 THR A C 1
ATOM 720 O O . THR A 1 93 ? -0.214 6.031 -12.592 1.00 82.94 93 THR A O 1
ATOM 723 N N . VAL A 1 94 ? -0.038 3.863 -13.167 1.00 81.25 94 VAL A N 1
ATOM 724 C CA . VAL A 1 94 ? 1.043 4.060 -14.150 1.00 81.25 94 VAL A CA 1
ATOM 725 C C . VAL A 1 94 ? 0.540 4.779 -15.404 1.00 81.25 94 VAL A C 1
ATOM 727 O O . VAL A 1 94 ? 1.233 5.640 -15.949 1.00 81.25 94 VAL A O 1
ATOM 730 N N . ASP A 1 95 ? -0.678 4.480 -15.858 1.00 74.62 95 ASP A N 1
ATOM 731 C CA . ASP A 1 95 ? -1.245 5.082 -17.069 1.00 74.62 95 ASP A CA 1
ATOM 732 C C . ASP A 1 95 ? -1.393 6.620 -16.989 1.00 74.62 95 ASP A C 1
ATOM 734 O O . ASP A 1 95 ? -0.979 7.314 -17.928 1.00 74.62 95 ASP A O 1
ATOM 738 N N . PRO A 1 96 ? -1.937 7.207 -15.904 1.00 75.25 96 PRO A N 1
ATOM 739 C CA . PRO A 1 96 ? -1.971 8.653 -15.704 1.00 75.25 96 PRO A CA 1
ATOM 740 C C . PRO A 1 96 ? -0.587 9.297 -15.700 1.00 75.25 96 PRO A C 1
ATOM 742 O O . PRO A 1 96 ? -0.409 10.354 -16.312 1.00 75.25 96 PRO A O 1
ATOM 745 N N . GLU A 1 97 ? 0.385 8.675 -15.029 1.00 75.44 97 GLU A N 1
ATOM 746 C CA . GLU A 1 97 ? 1.749 9.194 -14.924 1.00 75.44 97 GLU A CA 1
ATOM 747 C C . GLU A 1 97 ? 2.433 9.201 -16.292 1.00 75.44 97 GLU A C 1
ATOM 749 O O . GLU A 1 97 ? 2.971 10.225 -16.721 1.00 75.44 97 GLU A O 1
ATOM 754 N N . LYS A 1 98 ? 2.313 8.102 -17.043 1.00 78.00 98 LYS A N 1
ATOM 755 C CA . LYS A 1 98 ? 2.823 8.004 -18.411 1.00 78.00 98 LYS A CA 1
ATOM 756 C C . LYS A 1 98 ? 2.202 9.068 -19.320 1.00 78.00 98 LYS A C 1
ATOM 758 O O . LYS A 1 98 ? 2.926 9.799 -19.996 1.00 78.00 98 LYS A O 1
ATOM 763 N N . ARG A 1 99 ? 0.874 9.234 -19.273 1.00 78.31 99 ARG A N 1
ATOM 764 C CA . ARG A 1 99 ? 0.155 10.276 -20.035 1.00 78.31 99 ARG A CA 1
ATOM 765 C C . ARG A 1 99 ? 0.559 11.693 -19.629 1.00 78.31 99 ARG A C 1
ATOM 767 O O . ARG A 1 99 ? 0.504 12.615 -20.445 1.00 78.31 99 ARG A O 1
ATOM 774 N N . LEU A 1 100 ? 0.903 11.924 -18.364 1.00 82.44 100 LEU A N 1
ATOM 775 C CA . LEU A 1 100 ? 1.414 13.216 -17.908 1.00 82.44 100 LEU A CA 1
ATOM 776 C C . LEU A 1 100 ? 2.821 13.469 -18.465 1.00 82.44 100 LEU A C 1
ATOM 778 O O . LEU A 1 100 ? 3.059 14.531 -19.040 1.00 82.44 100 LEU A O 1
ATOM 782 N N . MET A 1 101 ? 3.716 12.487 -18.367 1.00 79.25 101 MET A N 1
ATOM 783 C CA . MET A 1 101 ? 5.088 12.585 -18.873 1.00 79.25 101 MET A CA 1
ATOM 784 C C . MET A 1 101 ? 5.133 12.809 -20.390 1.00 79.25 101 MET A C 1
ATOM 786 O O . MET A 1 101 ? 5.869 13.676 -20.862 1.00 79.25 101 MET A O 1
ATOM 790 N N . GLU A 1 102 ? 4.288 12.121 -21.161 1.00 84.06 102 GLU A N 1
ATOM 791 C CA . GLU A 1 102 ? 4.147 12.340 -22.609 1.00 84.06 102 GLU A CA 1
ATOM 792 C C . GLU A 1 102 ? 3.682 13.774 -22.937 1.00 84.06 102 GLU A C 1
ATOM 794 O O . GLU A 1 102 ? 4.217 14.424 -23.844 1.00 84.06 102 GLU A O 1
ATOM 799 N N . ARG A 1 103 ? 2.734 14.327 -22.164 1.00 83.00 103 ARG A N 1
ATOM 800 C CA . ARG A 1 103 ? 2.277 15.724 -22.313 1.00 83.00 103 ARG A CA 1
ATOM 801 C C . ARG A 1 103 ? 3.376 16.737 -21.989 1.00 83.00 103 ARG A C 1
ATOM 803 O O . ARG A 1 103 ? 3.501 17.751 -22.679 1.00 83.00 103 ARG A O 1
ATOM 810 N N . ILE A 1 104 ? 4.198 16.470 -20.978 1.00 82.56 104 ILE A N 1
ATOM 811 C CA . ILE A 1 104 ? 5.341 17.325 -20.627 1.00 82.56 104 ILE A CA 1
ATOM 812 C C . ILE A 1 104 ? 6.406 17.272 -21.734 1.00 82.56 104 ILE A C 1
ATOM 814 O O . ILE A 1 104 ? 6.876 18.319 -22.184 1.00 82.56 104 ILE A O 1
ATOM 818 N N . ALA A 1 105 ? 6.735 16.077 -22.235 1.00 83.94 105 ALA A N 1
ATOM 819 C CA . ALA A 1 105 ? 7.729 15.882 -23.291 1.00 83.94 105 ALA A CA 1
ATOM 820 C C . ALA A 1 105 ? 7.336 16.580 -24.606 1.00 83.94 105 ALA A C 1
ATOM 822 O O . ALA A 1 105 ? 8.156 17.258 -25.230 1.00 83.94 105 ALA A O 1
ATOM 823 N N . THR A 1 106 ? 6.067 16.471 -25.008 1.00 80.56 106 THR A N 1
ATOM 824 C CA . THR A 1 106 ? 5.528 17.151 -26.201 1.00 80.56 106 THR A CA 1
ATOM 825 C C . THR A 1 106 ? 5.499 18.673 -26.041 1.00 80.56 106 THR A C 1
ATOM 827 O O . THR A 1 106 ? 5.887 19.395 -26.962 1.00 80.56 106 THR A O 1
ATOM 830 N N . SER A 1 107 ? 5.137 19.173 -24.856 1.00 76.44 107 SER A N 1
ATOM 831 C CA . SER A 1 107 ? 5.143 20.610 -24.545 1.00 76.44 107 SER A CA 1
ATOM 832 C C . SER A 1 107 ? 6.555 21.208 -24.550 1.00 76.44 107 SER A C 1
ATOM 834 O O . SER A 1 107 ? 6.753 22.319 -25.045 1.00 76.44 107 SER A O 1
ATOM 836 N N . GLY A 1 108 ? 7.553 20.471 -24.049 1.00 73.38 108 GLY A N 1
ATOM 837 C CA . GLY A 1 108 ? 8.960 20.880 -24.088 1.00 73.38 108 GLY A CA 1
ATOM 838 C C . GLY A 1 108 ? 9.524 20.932 -25.511 1.00 73.38 108 GLY A C 1
ATOM 839 O O . GLY A 1 108 ? 10.232 21.877 -25.862 1.00 73.38 108 GLY A O 1
ATOM 840 N N . ARG A 1 109 ? 9.153 19.966 -26.362 1.00 71.69 109 ARG A N 1
ATOM 841 C CA . ARG A 1 109 ? 9.584 19.912 -27.771 1.00 71.69 109 ARG A CA 1
ATOM 842 C C . ARG A 1 109 ? 9.033 21.083 -28.588 1.00 71.69 109 ARG A C 1
ATOM 844 O O . ARG A 1 109 ? 9.774 21.669 -29.370 1.00 71.69 109 ARG A O 1
ATOM 851 N N . LYS A 1 110 ? 7.774 21.469 -28.343 1.00 69.50 110 LYS A N 1
ATOM 852 C CA . LYS A 1 110 ? 7.092 22.578 -29.032 1.00 69.50 110 LYS A CA 1
ATOM 853 C C . LYS A 1 110 ? 7.678 23.957 -28.692 1.00 69.50 110 LYS A C 1
ATOM 855 O O . LYS A 1 110 ? 7.769 24.809 -29.568 1.00 69.50 110 LYS A O 1
ATOM 860 N N . ARG A 1 111 ? 8.128 24.175 -27.446 1.00 65.44 111 ARG A N 1
ATOM 861 C CA . ARG A 1 111 ? 8.845 25.413 -27.065 1.00 65.44 111 ARG A CA 1
ATOM 862 C C . ARG A 1 111 ? 10.232 25.493 -27.696 1.00 65.44 111 ARG A C 1
ATOM 864 O O . ARG A 1 111 ? 10.645 26.565 -28.118 1.00 65.44 111 ARG A O 1
ATOM 871 N N . ARG A 1 112 ? 10.945 24.362 -27.768 1.00 65.50 112 ARG A N 1
ATOM 872 C CA . ARG A 1 112 ? 12.292 24.312 -28.348 1.00 65.50 112 ARG A CA 1
ATOM 873 C C . ARG A 1 112 ? 12.261 24.523 -29.867 1.00 65.50 112 ARG A C 1
ATOM 875 O O . ARG A 1 112 ? 13.108 25.246 -30.368 1.00 65.50 112 ARG A O 1
ATOM 882 N N . SER A 1 113 ? 11.256 23.992 -30.575 1.00 66.12 113 SER A N 1
ATOM 883 C CA . SER A 1 113 ? 11.075 24.281 -32.006 1.00 66.12 113 SER A CA 1
ATOM 884 C C . SER A 1 113 ? 10.714 25.749 -32.261 1.00 66.12 113 SER A C 1
ATOM 886 O O . SER A 1 113 ? 11.333 26.375 -33.106 1.00 66.12 113 SER A O 1
ATOM 888 N N . GLN A 1 114 ? 9.808 26.341 -31.470 1.00 65.88 114 GLN A N 1
ATOM 889 C CA . GLN A 1 114 ? 9.458 27.764 -31.608 1.00 65.88 114 GLN A CA 1
ATOM 890 C C . GLN A 1 114 ? 10.631 28.717 -31.332 1.00 65.88 114 GLN A C 1
ATOM 892 O O . GLN A 1 114 ? 10.724 29.755 -31.980 1.00 65.88 114 GLN A O 1
ATOM 897 N N . ALA A 1 115 ? 11.522 28.379 -30.394 1.00 66.50 115 ALA A N 1
ATOM 898 C CA . ALA A 1 115 ? 12.731 29.161 -30.141 1.00 66.50 115 ALA A CA 1
ATOM 899 C C . ALA A 1 115 ? 13.708 29.096 -31.327 1.00 66.50 115 ALA A C 1
ATOM 901 O O . ALA A 1 115 ? 14.203 30.132 -31.756 1.00 66.50 115 ALA A O 1
ATOM 902 N N . MET A 1 116 ? 13.909 27.907 -31.908 1.00 64.25 116 MET A N 1
ATOM 903 C CA . MET A 1 116 ? 14.760 27.729 -33.093 1.00 64.25 116 MET A CA 1
ATOM 904 C C . MET A 1 116 ? 14.185 28.427 -34.336 1.00 64.25 116 MET A C 1
ATOM 906 O O . MET A 1 116 ? 14.938 29.012 -35.115 1.00 64.25 116 MET A O 1
ATOM 910 N N . ASP A 1 117 ? 12.859 28.421 -34.500 1.00 64.50 117 ASP A N 1
ATOM 911 C CA . ASP A 1 117 ? 12.172 29.126 -35.590 1.00 64.50 117 ASP A CA 1
ATOM 912 C C . ASP A 1 117 ? 12.262 30.656 -35.436 1.00 64.50 117 ASP A C 1
ATOM 914 O O . ASP A 1 117 ? 12.319 31.379 -36.430 1.00 64.50 117 ASP A O 1
ATOM 918 N N . ALA A 1 118 ? 12.271 31.170 -34.200 1.00 65.12 118 ALA 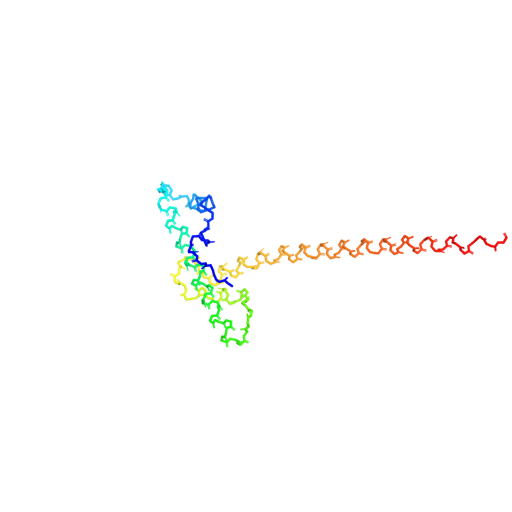A N 1
ATOM 919 C CA . ALA A 1 118 ? 12.448 32.596 -33.920 1.00 65.12 118 ALA A CA 1
ATOM 920 C C . ALA A 1 118 ? 13.904 33.047 -34.121 1.00 65.12 118 ALA A C 1
ATOM 922 O O . ALA A 1 118 ? 14.144 34.114 -34.680 1.00 65.12 118 ALA A O 1
ATOM 923 N N . GLU A 1 119 ? 14.866 32.217 -33.719 1.00 61.41 119 GLU A N 1
ATOM 924 C CA . GLU A 1 119 ? 16.301 32.477 -33.871 1.00 61.41 119 GLU A CA 1
ATOM 925 C C . GLU A 1 119 ? 16.724 32.443 -35.348 1.00 61.41 119 GLU A C 1
ATOM 927 O O . GLU A 1 119 ? 17.415 33.346 -35.812 1.00 61.41 119 GLU A O 1
ATOM 932 N N . SER A 1 120 ? 16.189 31.495 -36.128 1.00 58.91 120 SER A N 1
ATOM 933 C CA . SER A 1 120 ? 16.417 31.418 -37.582 1.00 58.91 120 SER A CA 1
ATOM 934 C C . SER A 1 120 ? 15.828 32.610 -38.347 1.00 58.91 120 SER A C 1
ATOM 936 O O . SER A 1 120 ? 16.329 32.980 -39.403 1.00 58.91 120 SER A O 1
ATOM 938 N N . LYS A 1 121 ? 14.764 33.241 -37.833 1.00 59.59 121 LYS A N 1
ATOM 939 C CA . LYS A 1 121 ? 14.209 34.475 -38.417 1.00 59.59 121 LYS A CA 1
ATOM 940 C C . LYS A 1 121 ? 15.044 35.709 -38.088 1.00 59.59 121 LYS A C 1
ATOM 942 O O . LYS A 1 121 ? 14.975 36.683 -38.829 1.00 59.59 121 LYS A O 1
ATOM 947 N N . LEU A 1 122 ? 15.809 35.693 -36.998 1.00 59.62 122 LEU A N 1
ATOM 948 C CA . LEU A 1 122 ? 16.669 36.813 -36.625 1.00 59.62 122 LEU A CA 1
ATOM 949 C C . LEU A 1 122 ? 17.957 36.835 -37.459 1.00 59.62 122 LEU A C 1
ATOM 951 O O . LEU A 1 122 ? 18.417 37.910 -37.824 1.00 59.62 122 LEU A O 1
ATOM 955 N N . THR A 1 123 ? 18.499 35.666 -37.812 1.00 56.78 123 THR A N 1
ATOM 956 C CA . THR A 1 123 ? 19.718 35.549 -38.628 1.00 56.78 123 THR A CA 1
ATOM 957 C C . THR A 1 123 ? 19.504 35.892 -40.100 1.00 56.78 123 THR A C 1
ATOM 959 O O . THR A 1 123 ? 20.397 36.467 -40.705 1.00 56.78 123 THR A O 1
ATOM 962 N N . ILE A 1 124 ? 18.322 35.627 -40.668 1.00 57.69 124 ILE A N 1
ATOM 963 C CA . ILE A 1 124 ? 18.024 35.948 -42.079 1.00 57.69 124 ILE A CA 1
ATOM 964 C C . ILE A 1 124 ? 17.995 37.468 -42.342 1.00 57.69 124 ILE A C 1
ATOM 966 O O . ILE A 1 124 ? 18.303 37.896 -43.443 1.00 57.69 124 ILE A O 1
ATOM 970 N N . ASN A 1 125 ? 17.676 38.299 -41.343 1.00 54.66 125 ASN A N 1
ATOM 971 C CA . ASN A 1 125 ? 17.556 39.754 -41.528 1.00 54.66 125 ASN A CA 1
ATOM 972 C C . ASN A 1 125 ? 18.884 40.526 -41.391 1.00 54.66 125 ASN A C 1
ATOM 974 O O . ASN A 1 125 ? 18.881 41.746 -41.514 1.00 54.66 125 ASN A O 1
ATOM 978 N N . LEU A 1 126 ? 20.001 39.854 -41.094 1.00 56.69 126 LEU A N 1
ATOM 979 C CA . LEU A 1 126 ? 21.314 40.498 -40.924 1.00 56.69 126 LEU A CA 1
ATOM 980 C C . LEU A 1 126 ? 22.174 40.463 -42.198 1.00 56.69 126 LEU A C 1
ATOM 982 O O . LEU A 1 126 ? 23.152 41.202 -42.276 1.00 56.69 126 LEU A O 1
ATOM 986 N N . ASP A 1 127 ? 21.794 39.656 -43.191 1.00 56.62 127 ASP A N 1
ATOM 987 C CA . ASP A 1 127 ? 22.538 39.504 -44.448 1.00 56.62 127 ASP A CA 1
ATOM 988 C C . ASP A 1 127 ? 22.020 40.425 -45.579 1.00 56.62 127 ASP A C 1
ATOM 990 O O . ASP A 1 127 ? 22.665 40.529 -46.620 1.00 56.62 127 ASP A O 1
ATOM 994 N N . ASP A 1 128 ? 20.906 41.143 -45.368 1.00 57.41 128 ASP A N 1
ATOM 995 C CA . ASP A 1 128 ? 20.260 42.002 -46.381 1.00 57.41 128 ASP A CA 1
ATOM 996 C C . ASP A 1 128 ? 20.603 43.514 -46.262 1.00 57.41 128 ASP A C 1
ATOM 998 O O . ASP A 1 128 ? 20.123 44.313 -47.065 1.00 57.41 128 ASP A O 1
ATOM 1002 N N . GLU A 1 129 ? 21.462 43.942 -45.320 1.00 55.12 129 GLU A N 1
ATOM 1003 C CA . GLU A 1 129 ? 21.899 45.354 -45.162 1.00 55.12 129 GLU A CA 1
ATOM 1004 C C . GLU A 1 129 ? 23.341 45.636 -45.649 1.00 55.12 129 GLU A C 1
ATOM 1006 O O . GLU A 1 129 ? 24.088 46.404 -45.039 1.00 55.12 129 GLU A O 1
ATOM 1011 N N . GLN A 1 130 ? 23.759 45.058 -46.777 1.00 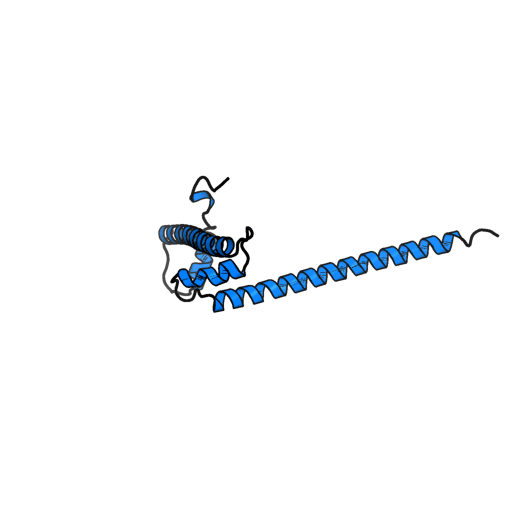51.69 130 GLN A N 1
ATOM 1012 C CA . GLN A 1 130 ? 24.927 45.563 -47.514 1.00 51.69 130 GLN A CA 1
ATOM 1013 C C . GLN A 1 130 ? 24.635 45.731 -49.004 1.00 51.69 130 GLN A C 1
ATOM 1015 O O . GLN A 1 130 ? 24.992 44.860 -49.789 1.00 51.69 130 GLN A O 1
ATOM 1020 N N . PHE A 1 131 ? 24.052 46.875 -49.380 1.00 44.62 131 PHE A N 1
ATOM 1021 C CA . PHE A 1 131 ? 24.286 47.568 -50.656 1.00 44.62 131 PHE A CA 1
ATOM 1022 C C . PHE A 1 131 ? 24.047 49.072 -50.496 1.00 44.62 131 PHE A C 1
ATOM 1024 O O . PHE A 1 131 ? 22.990 49.448 -49.943 1.00 44.62 131 PHE A O 1
#

Organism: NCBI:txid6335

Secondary structure (DSSP, 8-state):
---SSGGGGPPPHHHHHHHHHHT--S-PPPHHHHHHHHHHHHHHHHHHHHHHHHHHHHTT-SS--HHHHHHHGGGT--TT--HHHHHHHHHHHHHHHHHHHHHHHHHHHHHHHHHHHHHHHHHHTTSS---